Protein AF-A0A8H7YEQ5-F1 (afdb_monomer)

Secondary structure (DSSP, 8-state):
-PPP----PPP--SS-------TT--TT--EEEEEEEEETTTTEEEEEEEEEEEEETTEEEEEEEEEEE---

Organism: Ajellomyces capsulatus (NCBI:txid5037)

Sequence (72 aa):
MPLPESTALPLSFIRSINWEVSTSGHVGNTERYMRQISCHILHSQSLVSLYVSPFNHQSICIAITTMRDNKS

Mean predicted aligned error: 10.14 Å

Foldseek 3Di:
DDDPDPPPDDDDDPDDDDDDPPPPPDPDAKDKDWDWDADPVVRWIKIKIWIWADPDPVDIDIDIDIDIDPPD

pLDDT: mean 71.83, std 12.83, range [44.25, 87.88]

Solvent-accessible surface area (backbone atoms only — not comparable to full-atom values): 4980 Å² total; per-residue (Å²): 132,84,77,84,78,82,77,82,75,84,86,79,81,93,64,88,83,86,76,80,78,65,89,77,76,67,94,71,69,63,47,77,48,77,48,80,46,74,43,79,88,74,77,34,44,31,42,37,39,37,38,40,29,74,70,53,102,88,44,68,43,77,47,80,48,76,46,72,56,78,83,125

Nearest PDB structures (foldseek):
  7d7f-assembly1_A  TM=7.255E-01  e=2.736E+00  Mus musculus
  7zkg-assembly1_A  TM=6.075E-01  e=2.563E+00  Streptomyces griseofuscus
  7m30-assembly1_D  TM=3.328E-01  e=2.283E-01  Human betaherpesvirus 5
  8p8w-assembly1_D  TM=3.041E-01  e=8.872E+00  Mycoplasmoides pneumoniae M129

Radius of gyration: 16.75 Å; Cα contacts (8 Å, |Δi|>4): 81; chains: 1; bounding box: 32×27×46 Å

Structure (mmCIF, N/CA/C/O backbone):
data_AF-A0A8H7YEQ5-F1
#
_entry.id   AF-A0A8H7YEQ5-F1
#
loop_
_atom_site.group_PDB
_atom_site.id
_atom_site.type_symbol
_atom_site.label_atom_id
_atom_site.label_alt_id
_atom_site.label_comp_id
_atom_site.label_asym_id
_atom_site.label_entity_id
_atom_site.label_seq_id
_atom_site.pdbx_PDB_ins_code
_atom_site.Cartn_x
_atom_site.Cartn_y
_atom_site.Cartn_z
_atom_site.occupancy
_atom_site.B_iso_or_equiv
_atom_site.auth_seq_id
_atom_site.auth_comp_id
_atom_site.auth_asym_id
_atom_site.auth_atom_id
_atom_site.pdbx_PDB_model_num
ATOM 1 N N . MET A 1 1 ? -17.900 15.993 25.371 1.00 47.97 1 MET A N 1
ATOM 2 C CA . MET A 1 1 ? -16.544 15.408 25.281 1.00 47.97 1 MET A CA 1
ATOM 3 C C . MET A 1 1 ? -15.985 15.749 23.910 1.00 47.97 1 MET A C 1
ATOM 5 O O . MET A 1 1 ? -16.719 15.537 22.950 1.00 47.97 1 MET A O 1
ATOM 9 N N . PRO A 1 2 ? -14.777 16.324 23.791 1.00 48.47 2 PRO A N 1
ATOM 10 C CA . PRO A 1 2 ? -14.166 16.543 22.482 1.00 48.47 2 PRO A CA 1
ATOM 11 C C . PRO A 1 2 ? -13.827 15.189 21.836 1.00 48.47 2 PRO A C 1
ATOM 13 O O . PRO A 1 2 ? -13.413 14.261 22.532 1.00 4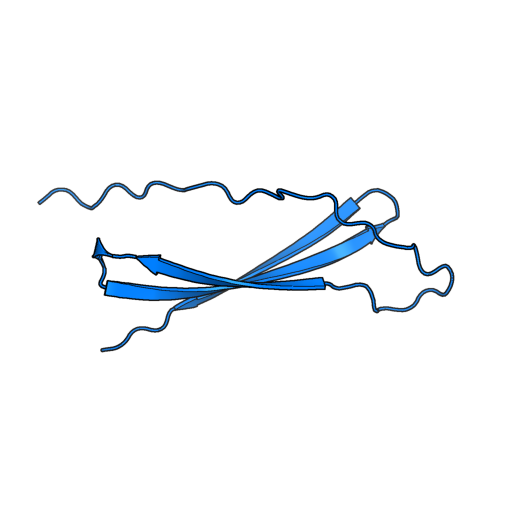8.47 2 PRO A O 1
ATOM 16 N N . LEU A 1 3 ? -14.054 15.061 20.524 1.00 55.34 3 LEU A N 1
ATOM 17 C CA . LEU A 1 3 ? -13.624 13.887 1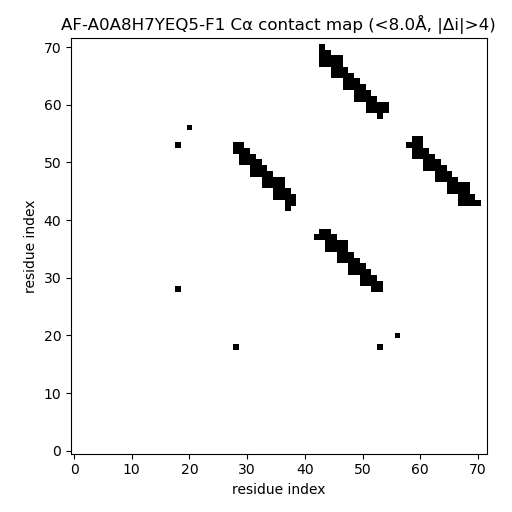9.757 1.00 55.34 3 LEU A CA 1
ATOM 18 C C . LEU A 1 3 ? -12.092 13.761 19.829 1.00 55.34 3 LEU A C 1
ATOM 20 O O . LEU A 1 3 ? -11.414 14.789 19.823 1.00 55.34 3 LEU A O 1
ATOM 24 N N . PRO A 1 4 ? -11.535 12.536 19.852 1.00 58.47 4 PRO A N 1
ATOM 25 C CA . PRO A 1 4 ? -10.097 12.356 19.725 1.00 58.47 4 PRO A CA 1
ATOM 26 C C . PRO A 1 4 ? -9.640 12.942 18.386 1.00 58.47 4 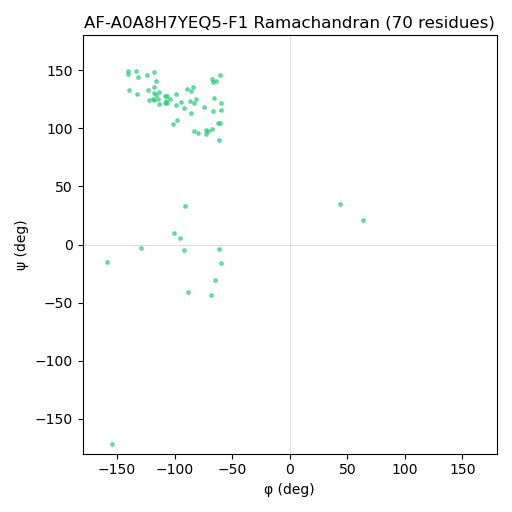PRO A C 1
ATOM 28 O O . PRO A 1 4 ? -10.134 12.560 17.323 1.00 58.47 4 PRO A O 1
ATOM 31 N N . GLU A 1 5 ? -8.723 13.901 18.455 1.00 57.69 5 GLU A N 1
ATOM 32 C CA . GLU A 1 5 ? -8.122 14.546 17.295 1.00 57.69 5 GLU A CA 1
ATOM 33 C C . GLU A 1 5 ? -7.413 13.469 16.461 1.00 57.69 5 GLU A C 1
ATOM 35 O O . GLU A 1 5 ? -6.502 12.786 16.936 1.00 57.69 5 GLU A O 1
ATOM 40 N N . SER A 1 6 ? -7.883 13.236 15.233 1.00 58.78 6 SER A N 1
ATOM 41 C CA . SER A 1 6 ? -7.280 12.242 14.347 1.00 58.78 6 SER A CA 1
ATOM 42 C C . SER A 1 6 ? -5.945 12.783 13.850 1.00 58.78 6 SER A C 1
ATOM 44 O O . SER A 1 6 ? -5.882 13.546 12.889 1.00 58.78 6 SER A O 1
ATOM 46 N N . THR A 1 7 ? -4.858 12.410 14.522 1.00 62.03 7 THR A N 1
ATOM 47 C CA . THR A 1 7 ? -3.516 12.690 14.018 1.00 62.03 7 THR A CA 1
ATOM 48 C C . THR A 1 7 ? -3.252 11.761 12.836 1.00 62.03 7 THR A C 1
ATOM 50 O O . THR A 1 7 ? -2.922 10.586 13.008 1.00 62.03 7 THR A O 1
ATOM 53 N N . ALA A 1 8 ? -3.436 12.268 11.618 1.00 65.00 8 ALA A N 1
ATOM 54 C CA . ALA A 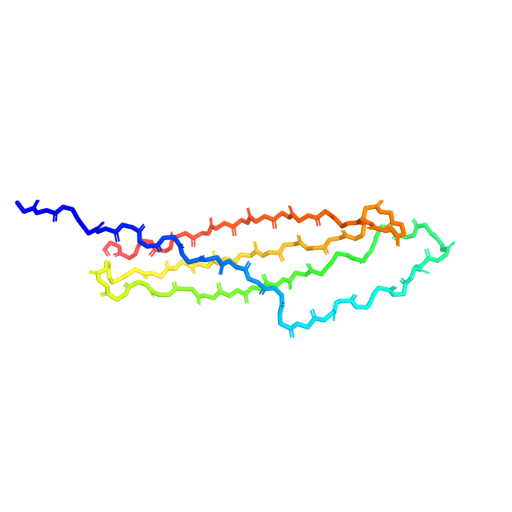1 8 ? -3.026 11.565 10.412 1.00 65.00 8 ALA A CA 1
ATOM 55 C C . ALA A 1 8 ? -1.491 11.491 10.380 1.00 65.00 8 ALA A C 1
ATOM 57 O O . ALA A 1 8 ? -0.817 12.462 10.042 1.00 65.00 8 ALA A O 1
ATOM 58 N N . LEU A 1 9 ? -0.928 10.347 10.773 1.00 70.81 9 LEU A N 1
ATOM 59 C CA . LEU A 1 9 ? 0.507 10.102 10.658 1.00 70.81 9 LEU A CA 1
ATOM 60 C C . LEU A 1 9 ? 0.833 9.675 9.218 1.00 70.81 9 LEU A C 1
ATOM 62 O O . LEU A 1 9 ? 0.236 8.710 8.729 1.00 70.81 9 LEU A O 1
ATOM 66 N N . PRO A 1 10 ? 1.760 10.358 8.525 1.00 75.31 10 PRO A N 1
ATOM 67 C CA . PRO A 1 10 ? 2.126 9.992 7.165 1.00 75.31 10 PRO A CA 1
ATOM 68 C C . PRO A 1 10 ? 2.845 8.638 7.136 1.00 75.31 10 PRO A C 1
ATOM 70 O O . PRO A 1 10 ? 3.666 8.327 8.001 1.00 75.31 10 PRO A O 1
ATOM 73 N N . LEU A 1 11 ? 2.560 7.841 6.106 1.00 76.62 11 LEU A N 1
ATOM 74 C CA . LEU A 1 11 ? 3.346 6.655 5.772 1.00 76.62 11 LEU A CA 1
ATOM 75 C C . LEU A 1 11 ? 4.553 7.079 4.929 1.00 76.62 11 LEU A C 1
ATOM 77 O O . LEU A 1 11 ? 4.408 7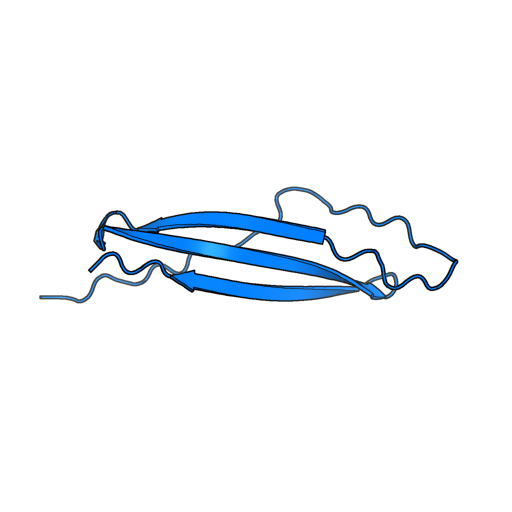.858 3.988 1.00 76.62 11 LEU A O 1
ATOM 81 N N . SER A 1 12 ? 5.733 6.549 5.245 1.00 80.38 12 SER A N 1
ATOM 82 C CA . SER A 1 12 ? 6.966 6.817 4.504 1.00 80.38 12 SER A CA 1
ATOM 83 C C . SER A 1 12 ? 7.735 5.532 4.204 1.00 80.38 12 SER A C 1
ATOM 85 O O . SER A 1 12 ? 7.695 4.556 4.960 1.00 80.38 12 SER A O 1
ATOM 87 N N . PHE A 1 13 ? 8.457 5.539 3.085 1.00 78.69 13 PHE A N 1
ATOM 88 C CA . PHE A 1 13 ? 9.441 4.512 2.773 1.00 78.69 13 PHE A CA 1
ATOM 89 C C . PHE A 1 13 ? 10.758 4.863 3.468 1.00 78.69 13 PHE A C 1
ATOM 91 O O . PHE A 1 13 ? 11.320 5.928 3.237 1.00 78.69 13 PHE A O 1
ATOM 98 N N . ILE A 1 14 ? 11.259 3.960 4.314 1.00 80.81 14 ILE A N 1
ATOM 99 C CA . ILE A 1 14 ? 12.552 4.120 5.010 1.00 80.81 14 ILE A CA 1
ATOM 100 C C . ILE A 1 14 ? 13.726 3.496 4.244 1.00 80.81 14 ILE A C 1
ATOM 102 O O . ILE A 1 14 ? 14.873 3.592 4.667 1.00 80.81 14 ILE A O 1
ATOM 106 N N . ARG A 1 15 ? 13.432 2.818 3.133 1.00 75.75 15 ARG A N 1
ATOM 107 C CA . ARG A 1 15 ? 14.405 2.174 2.251 1.00 75.75 15 ARG A CA 1
ATOM 108 C C . ARG A 1 15 ? 13.984 2.368 0.805 1.00 75.75 15 ARG A C 1
ATOM 110 O O . ARG A 1 15 ? 12.789 2.348 0.508 1.00 75.75 15 ARG A O 1
ATOM 117 N N . SER A 1 16 ? 14.966 2.490 -0.080 1.00 73.00 16 SER A N 1
ATOM 118 C CA . SER A 1 16 ? 14.727 2.389 -1.515 1.00 73.00 16 SER A CA 1
ATOM 119 C C . SER A 1 16 ? 14.245 0.982 -1.851 1.00 73.00 16 SER A C 1
ATOM 121 O O . SER A 1 16 ? 14.739 -0.009 -1.298 1.00 73.00 16 SER A O 1
ATOM 123 N N . ILE A 1 17 ? 13.283 0.899 -2.761 1.00 70.56 17 ILE A N 1
ATOM 124 C CA . ILE A 1 17 ? 12.891 -0.364 -3.371 1.00 70.56 17 ILE A CA 1
ATOM 125 C C . ILE A 1 17 ? 13.690 -0.475 -4.668 1.00 70.56 17 ILE A C 1
ATOM 127 O O . ILE A 1 17 ? 13.676 0.439 -5.493 1.00 70.56 17 ILE A O 1
ATOM 131 N N . ASN A 1 18 ? 14.461 -1.551 -4.796 1.00 67.75 18 ASN A N 1
ATOM 132 C CA . ASN A 1 18 ? 15.271 -1.809 -5.976 1.00 67.75 18 ASN A CA 1
ATOM 133 C C . ASN A 1 18 ? 14.544 -2.842 -6.833 1.00 67.75 18 ASN A C 1
ATOM 135 O O . ASN A 1 18 ? 14.533 -4.022 -6.490 1.00 67.75 18 ASN A O 1
ATOM 139 N N . TRP A 1 19 ? 13.919 -2.390 -7.917 1.00 66.44 19 TRP A N 1
ATOM 140 C CA . TRP A 1 19 ? 13.348 -3.292 -8.907 1.00 66.44 19 TRP A CA 1
ATOM 141 C C . TRP A 1 19 ? 14.389 -3.569 -9.980 1.00 66.44 19 TRP A C 1
ATOM 143 O O . TRP A 1 19 ? 14.760 -2.674 -10.739 1.00 66.44 19 TRP A O 1
ATOM 153 N N . GLU A 1 20 ? 14.798 -4.826 -10.109 1.00 61.00 20 GLU A N 1
ATOM 154 C CA . GLU A 1 20 ? 15.365 -5.274 -11.372 1.00 61.00 20 GLU A CA 1
ATOM 155 C C . GLU A 1 20 ? 14.235 -5.240 -12.403 1.00 61.00 20 GLU A C 1
ATOM 157 O O . GLU A 1 20 ? 13.215 -5.929 -12.276 1.00 61.00 20 GLU A O 1
ATOM 162 N N . VAL A 1 21 ? 14.367 -4.365 -13.401 1.00 53.53 21 VAL A N 1
ATOM 163 C CA . VAL A 1 21 ? 13.452 -4.339 -14.539 1.00 53.53 21 VAL A CA 1
ATOM 164 C C . VAL A 1 21 ? 13.573 -5.701 -15.214 1.00 53.53 21 VAL A C 1
ATOM 166 O O . VAL A 1 21 ? 14.558 -5.970 -15.898 1.00 53.53 21 VAL A O 1
ATOM 169 N N . SER A 1 22 ? 12.580 -6.571 -15.032 1.00 47.94 22 SER A N 1
ATOM 170 C CA . SER A 1 22 ? 12.470 -7.771 -15.855 1.00 47.94 22 SER A CA 1
ATOM 171 C C . SER A 1 22 ? 12.272 -7.312 -17.296 1.00 47.94 22 SER A C 1
ATOM 173 O O . SER A 1 22 ? 11.192 -6.870 -17.681 1.00 47.94 22 SER A O 1
ATOM 175 N N . THR A 1 23 ? 13.324 -7.413 -18.105 1.00 48.22 23 THR A N 1
ATOM 176 C CA . THR A 1 23 ? 13.320 -7.131 -19.550 1.00 48.22 23 THR A CA 1
ATOM 177 C C . THR A 1 23 ? 12.374 -8.049 -20.335 1.00 48.22 23 THR A C 1
ATOM 179 O O . THR A 1 23 ? 12.200 -7.876 -21.537 1.00 48.22 23 THR A O 1
ATOM 182 N N . SER A 1 24 ? 11.736 -9.014 -19.667 1.00 44.25 24 SER A N 1
ATOM 183 C CA . SER A 1 24 ? 10.898 -10.061 -20.248 1.00 44.25 24 SER A CA 1
ATOM 184 C C . SER A 1 24 ? 9.385 -9.815 -20.159 1.00 44.25 24 SER A C 1
ATOM 186 O O . SER A 1 24 ? 8.614 -10.726 -20.449 1.00 44.25 24 SER A O 1
ATOM 188 N N . GLY A 1 25 ? 8.923 -8.620 -19.767 1.00 45.66 25 GLY A N 1
ATOM 189 C CA . GLY A 1 25 ? 7.483 -8.310 -19.764 1.00 45.66 25 GLY A CA 1
ATOM 190 C C . GLY A 1 25 ? 6.655 -9.164 -18.793 1.00 45.66 25 GLY A C 1
ATOM 191 O O . GLY A 1 25 ? 5.444 -9.298 -18.964 1.00 45.66 25 GLY A O 1
ATOM 192 N N . HIS A 1 26 ? 7.288 -9.756 -17.775 1.00 45.56 26 HIS A N 1
ATOM 193 C CA . HIS A 1 26 ? 6.584 -10.535 -16.765 1.00 45.56 26 HIS A CA 1
ATOM 194 C C . HIS A 1 26 ? 5.818 -9.620 -15.802 1.00 45.56 26 HIS A C 1
ATOM 196 O O . HIS A 1 26 ? 6.392 -8.829 -15.052 1.00 45.56 26 HIS A O 1
ATOM 202 N N . VAL A 1 27 ? 4.497 -9.783 -15.797 1.00 52.97 27 VAL A N 1
ATOM 203 C CA . VAL A 1 27 ? 3.592 -9.359 -14.725 1.00 52.97 27 VAL A CA 1
ATOM 204 C C . VAL A 1 27 ? 3.996 -10.127 -13.458 1.00 52.97 27 VAL A C 1
ATOM 206 O O . VAL A 1 27 ? 3.553 -11.250 -13.250 1.00 52.97 27 VAL A O 1
ATOM 209 N N . GLY A 1 28 ? 4.912 -9.581 -12.652 1.00 56.25 28 GLY A N 1
ATOM 210 C CA . GLY A 1 28 ? 5.445 -10.318 -11.494 1.00 56.25 28 GLY A CA 1
ATOM 211 C C . GLY A 1 28 ? 6.087 -9.501 -10.372 1.00 56.25 28 GLY A C 1
ATOM 212 O O . GLY A 1 28 ? 6.225 -10.012 -9.268 1.00 56.25 28 GLY A O 1
ATOM 213 N N . ASN A 1 29 ? 6.419 -8.227 -10.586 1.00 71.31 29 ASN A N 1
ATOM 214 C CA . ASN A 1 29 ? 7.210 -7.451 -9.619 1.00 71.31 29 ASN A CA 1
ATOM 215 C C . ASN A 1 29 ? 6.360 -6.676 -8.590 1.00 71.31 29 ASN A C 1
ATOM 217 O O . ASN A 1 29 ? 6.731 -5.574 -8.184 1.00 71.31 29 ASN A O 1
ATOM 221 N N . THR A 1 30 ? 5.203 -7.212 -8.187 1.00 77.50 30 THR A N 1
ATOM 222 C CA . THR A 1 30 ? 4.384 -6.591 -7.134 1.00 77.50 30 THR A CA 1
ATOM 223 C C . THR A 1 30 ? 4.862 -7.059 -5.767 1.00 77.50 30 THR A C 1
ATOM 225 O O . THR A 1 30 ? 4.684 -8.218 -5.397 1.00 77.50 30 THR A O 1
ATOM 228 N N . GLU A 1 31 ? 5.412 -6.140 -4.983 1.00 79.19 31 GLU A N 1
ATOM 229 C CA . GLU A 1 31 ? 5.771 -6.392 -3.594 1.00 79.19 31 GLU A CA 1
ATOM 230 C C . GLU A 1 31 ? 4.587 -6.076 -2.677 1.00 79.19 31 GLU A C 1
ATOM 232 O O . GLU A 1 31 ? 3.944 -5.028 -2.794 1.00 79.19 31 GLU A O 1
ATOM 237 N N . ARG A 1 32 ? 4.297 -6.984 -1.740 1.00 84.31 3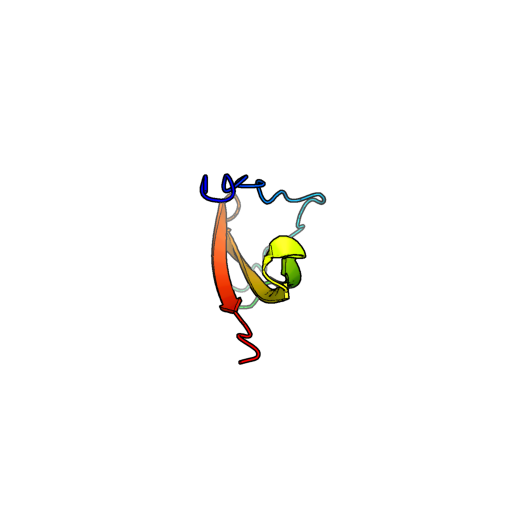2 ARG A N 1
ATOM 238 C CA . ARG A 1 32 ? 3.267 -6.793 -0.716 1.00 84.31 32 ARG A CA 1
ATOM 239 C C . ARG A 1 32 ? 3.919 -6.575 0.644 1.00 84.31 32 ARG A C 1
ATOM 241 O O . ARG A 1 32 ? 4.592 -7.459 1.165 1.00 84.31 32 ARG A O 1
ATOM 248 N N . TYR A 1 33 ? 3.617 -5.443 1.262 1.00 83.38 33 TYR A N 1
ATOM 249 C CA . TYR A 1 33 ? 3.998 -5.110 2.628 1.00 83.38 33 TYR A CA 1
ATOM 250 C C . TYR A 1 33 ? 2.769 -5.181 3.527 1.00 83.38 33 TYR A C 1
ATOM 252 O O . TYR A 1 33 ? 1.770 -4.511 3.279 1.00 83.38 33 TYR A O 1
ATOM 260 N N . MET A 1 34 ? 2.826 -5.992 4.580 1.00 83.50 34 MET A N 1
ATOM 261 C CA . MET A 1 34 ? 1.753 -6.088 5.568 1.00 83.50 34 MET A CA 1
ATOM 262 C C . MET A 1 34 ? 2.239 -5.563 6.907 1.00 83.50 34 MET A C 1
ATOM 264 O O . MET A 1 34 ? 3.301 -5.960 7.385 1.00 83.50 34 MET A O 1
ATOM 268 N N . ARG A 1 35 ? 1.455 -4.681 7.525 1.00 84.69 35 ARG A N 1
ATOM 269 C CA . ARG A 1 35 ? 1.737 -4.173 8.864 1.00 84.69 35 ARG A CA 1
ATOM 270 C C . ARG A 1 35 ? 0.457 -4.068 9.671 1.00 84.69 35 ARG A C 1
ATOM 272 O O . ARG A 1 35 ? -0.546 -3.537 9.202 1.00 84.69 35 ARG A O 1
ATOM 279 N N . GLN A 1 36 ? 0.509 -4.559 10.899 1.00 84.94 36 GLN A N 1
ATOM 280 C CA . GLN A 1 36 ? -0.555 -4.366 11.869 1.00 84.94 36 GLN A CA 1
ATOM 281 C C . GLN A 1 36 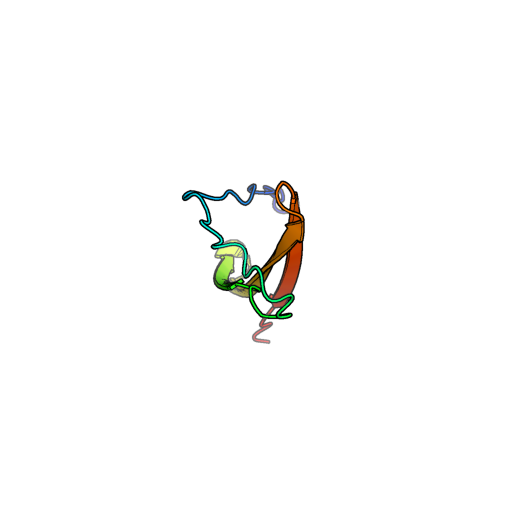? -0.345 -3.033 12.587 1.00 84.94 36 GLN A C 1
ATOM 283 O O . GLN A 1 36 ? 0.760 -2.721 13.032 1.00 84.94 36 GLN A O 1
ATOM 288 N N . ILE A 1 37 ? -1.409 -2.246 12.681 1.00 83.38 37 ILE A N 1
ATOM 289 C CA . ILE A 1 37 ? -1.450 -0.980 13.404 1.00 83.38 37 ILE A CA 1
ATOM 290 C C . ILE A 1 37 ? -2.445 -1.147 14.549 1.00 83.38 37 ILE A C 1
ATOM 292 O O . ILE A 1 37 ? -3.574 -1.590 14.339 1.00 83.38 37 ILE A O 1
ATOM 296 N N . SER A 1 38 ? -2.025 -0.810 15.765 1.00 80.38 38 SER A N 1
ATOM 297 C CA . SER A 1 38 ? -2.863 -0.849 16.963 1.00 80.38 38 SER A CA 1
ATOM 298 C C . SER A 1 38 ? -3.200 0.564 17.426 1.00 80.38 38 SER A C 1
ATOM 300 O O . SER A 1 38 ? -2.306 1.383 17.641 1.00 80.38 38 SER A O 1
ATOM 302 N N . CYS A 1 39 ? -4.487 0.845 17.622 1.00 73.50 39 CYS A N 1
ATOM 303 C CA . CYS A 1 39 ? -4.943 2.064 18.277 1.00 73.50 39 CYS A CA 1
ATOM 304 C C . CYS A 1 39 ? -5.235 1.756 19.748 1.00 73.50 39 CYS A C 1
ATOM 306 O O . CYS A 1 39 ? -6.242 1.121 20.063 1.00 73.50 39 CYS A O 1
ATOM 308 N N . HIS A 1 40 ? -4.368 2.223 20.650 1.00 72.44 40 HIS A N 1
ATOM 309 C CA . HIS A 1 40 ? -4.533 2.004 22.091 1.00 72.44 40 HIS A CA 1
ATOM 310 C C . HIS A 1 40 ? -5.775 2.698 22.667 1.00 72.44 40 HIS A C 1
ATOM 312 O O . HIS A 1 40 ? -6.387 2.171 23.585 1.00 72.44 40 HIS A O 1
ATOM 318 N N . ILE A 1 41 ? -6.188 3.837 22.101 1.00 75.25 41 ILE A N 1
ATOM 319 C CA . ILE A 1 41 ? -7.367 4.586 22.566 1.00 75.25 41 ILE A CA 1
ATOM 320 C C . ILE A 1 41 ? -8.657 3.808 22.271 1.00 75.25 41 ILE A C 1
ATOM 322 O O . ILE A 1 41 ? -9.543 3.713 23.114 1.00 75.25 41 ILE A O 1
ATOM 326 N N . LEU A 1 42 ? -8.754 3.228 21.073 1.00 72.94 42 LEU A N 1
ATOM 327 C CA . LEU A 1 42 ? -9.946 2.520 20.603 1.00 72.94 42 LEU A CA 1
ATOM 328 C C . LEU A 1 42 ? -9.876 1.002 20.830 1.00 72.94 42 LEU A C 1
ATOM 330 O O . LEU A 1 42 ? -10.741 0.295 20.325 1.00 72.94 42 LEU A O 1
ATOM 334 N N . HIS A 1 43 ? -8.839 0.500 21.515 1.00 78.56 43 HIS A N 1
ATOM 335 C CA . HIS A 1 43 ? -8.559 -0.932 21.709 1.00 78.56 43 HIS A CA 1
ATOM 336 C C . HIS A 1 43 ? -8.739 -1.774 20.432 1.00 78.56 43 HIS A C 1
ATOM 338 O O . HIS A 1 43 ? -9.177 -2.921 20.475 1.00 78.56 43 HIS A O 1
ATOM 344 N N . SER A 1 44 ? -8.406 -1.193 19.278 1.00 77.44 44 SER A N 1
ATOM 345 C CA . SER A 1 44 ? -8.659 -1.793 17.969 1.00 77.44 44 SER A CA 1
ATOM 346 C C . SER A 1 44 ? -7.359 -2.054 17.230 1.00 77.44 44 SER A C 1
ATOM 348 O O . SER A 1 44 ? -6.359 -1.344 17.382 1.00 77.44 44 SER A O 1
ATOM 350 N N . GLN A 1 45 ? -7.380 -3.105 16.419 1.00 83.19 45 GLN A N 1
ATOM 351 C CA . GLN A 1 45 ? -6.280 -3.480 15.547 1.00 83.19 45 GLN A CA 1
ATOM 352 C C . GLN A 1 45 ? -6.745 -3.364 14.098 1.00 83.19 45 GLN A C 1
ATOM 354 O O . GLN A 1 45 ? -7.895 -3.639 13.756 1.00 83.19 45 GLN A O 1
ATOM 359 N N . SER A 1 46 ? -5.863 -2.886 13.233 1.00 83.00 46 SER A N 1
ATOM 360 C CA . SER A 1 46 ? -6.107 -2.827 11.797 1.00 83.00 46 SER A CA 1
ATOM 361 C C . SER A 1 46 ? -4.901 -3.380 11.063 1.00 83.00 46 SER A C 1
ATOM 363 O O . SER A 1 46 ? -3.766 -2.977 11.317 1.00 83.00 46 SER A O 1
ATOM 365 N N . LEU A 1 47 ? -5.146 -4.309 10.150 1.00 85.88 47 LEU A N 1
ATOM 366 C CA . LEU A 1 47 ? -4.141 -4.799 9.228 1.00 85.88 47 LEU A CA 1
ATOM 367 C C . LEU A 1 47 ? -4.116 -3.880 8.008 1.00 85.88 47 LEU A C 1
ATOM 369 O O . LEU A 1 47 ? -5.129 -3.694 7.335 1.00 85.88 47 LEU A O 1
ATOM 373 N N . VAL A 1 48 ? -2.950 -3.324 7.704 1.00 86.38 48 VAL A N 1
ATOM 374 C CA . VAL A 1 48 ? -2.711 -2.548 6.489 1.00 86.38 48 VAL A CA 1
ATOM 375 C C . VAL A 1 48 ? -1.862 -3.393 5.554 1.00 86.38 48 VAL A C 1
ATOM 377 O O . VAL A 1 48 ? -0.767 -3.820 5.913 1.00 86.38 48 VAL A O 1
ATOM 380 N N . SER A 1 49 ? -2.378 -3.653 4.356 1.00 87.19 49 SER A N 1
ATOM 381 C CA . SER A 1 49 ? -1.605 -4.222 3.251 1.00 87.19 49 SER A CA 1
ATOM 382 C C . SER A 1 49 ? -1.334 -3.130 2.220 1.00 87.19 49 SER A C 1
ATOM 384 O O . SER A 1 49 ? -2.258 -2.459 1.763 1.00 87.19 49 SER A O 1
ATOM 386 N N . LEU A 1 50 ? -0.066 -2.969 1.863 1.00 87.69 50 LEU A N 1
ATOM 387 C CA . LEU A 1 50 ? 0.443 -2.056 0.852 1.00 87.69 50 LEU A CA 1
ATOM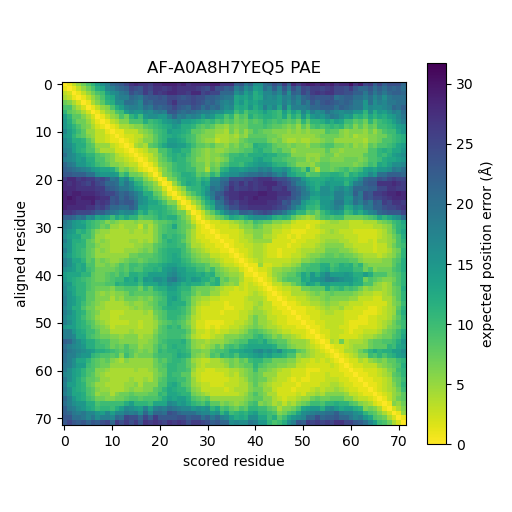 388 C C . LEU A 1 50 ? 1.001 -2.896 -0.296 1.00 87.69 50 LEU A C 1
ATOM 390 O O . LEU A 1 50 ? 1.911 -3.696 -0.089 1.00 87.69 50 LEU A O 1
ATOM 394 N N . TYR A 1 51 ? 0.461 -2.714 -1.492 1.00 85.00 51 TYR A N 1
ATOM 395 C CA . TYR A 1 51 ? 0.965 -3.323 -2.715 1.00 85.00 51 TYR A CA 1
ATOM 396 C C . TYR A 1 51 ? 1.711 -2.261 -3.500 1.00 85.00 51 TYR A C 1
ATOM 398 O O . TYR A 1 51 ? 1.155 -1.199 -3.780 1.00 85.00 51 TYR A O 1
ATOM 406 N N . VAL A 1 52 ? 2.961 -2.544 -3.841 1.00 83.50 52 VAL A N 1
ATOM 407 C CA . VAL A 1 52 ? 3.803 -1.647 -4.625 1.00 83.50 52 VAL A CA 1
ATOM 408 C C . VAL A 1 52 ? 4.247 -2.390 -5.869 1.00 83.50 52 VAL A C 1
ATOM 410 O O . VAL A 1 52 ? 4.811 -3.476 -5.779 1.00 83.50 52 VAL A O 1
ATOM 413 N N . SER A 1 53 ? 3.978 -1.816 -7.033 1.00 82.38 53 SER A N 1
ATOM 414 C CA . SER A 1 53 ? 4.339 -2.404 -8.322 1.00 82.38 53 SER A CA 1
ATOM 415 C C . SER A 1 53 ? 5.014 -1.360 -9.206 1.00 82.38 53 SER A C 1
ATOM 417 O O . SER A 1 53 ? 4.636 -0.187 -9.149 1.00 82.38 53 SER A O 1
ATOM 419 N N . PRO A 1 54 ? 6.008 -1.735 -10.025 1.00 77.94 54 PRO A N 1
ATOM 420 C CA . PRO A 1 54 ? 6.534 -0.831 -11.033 1.00 77.94 54 PRO A CA 1
ATOM 421 C C . PRO A 1 54 ? 5.443 -0.565 -12.076 1.00 77.94 54 PRO A C 1
ATOM 423 O O . PRO A 1 54 ? 4.871 -1.496 -12.640 1.00 77.94 54 PRO A O 1
ATOM 426 N N . PHE A 1 55 ? 5.144 0.709 -12.326 1.00 73.00 55 PHE A N 1
ATOM 427 C CA . PHE A 1 55 ? 4.240 1.121 -13.403 1.00 73.00 55 PHE A CA 1
ATOM 428 C C . PHE A 1 55 ? 5.017 1.309 -14.712 1.00 73.00 55 PHE A C 1
ATOM 430 O O . PHE A 1 55 ? 4.564 0.907 -15.779 1.00 73.00 55 PHE A O 1
ATOM 437 N N . ASN A 1 56 ? 6.215 1.895 -14.620 1.00 70.31 56 ASN A N 1
ATOM 438 C CA . ASN A 1 56 ? 7.203 2.007 -15.693 1.00 70.31 56 ASN A CA 1
ATOM 439 C C . ASN A 1 56 ? 8.616 2.135 -15.076 1.00 70.31 56 ASN A C 1
ATOM 441 O O . ASN A 1 56 ? 8.776 2.013 -13.864 1.00 70.31 56 ASN A O 1
ATOM 445 N N . HIS A 1 57 ? 9.644 2.412 -15.884 1.00 69.56 57 HIS A N 1
ATOM 446 C CA . HIS A 1 57 ? 11.033 2.547 -15.409 1.00 69.56 57 HIS A CA 1
ATOM 447 C C . HIS A 1 57 ? 11.271 3.655 -14.362 1.00 69.56 57 HIS 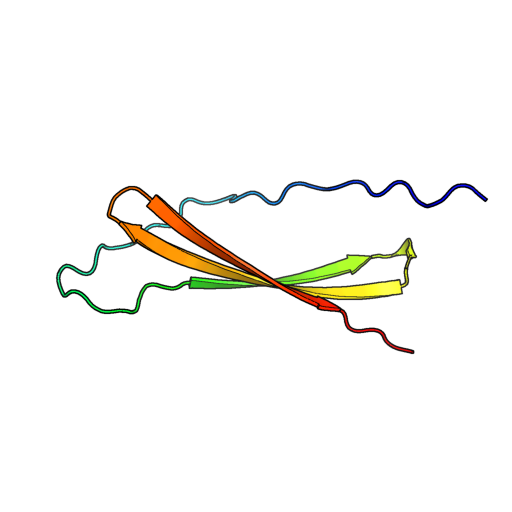A C 1
ATOM 449 O O . HIS A 1 57 ? 12.326 3.672 -13.737 1.00 69.56 57 HIS A O 1
ATOM 455 N N . GLN A 1 58 ? 10.342 4.597 -14.194 1.00 71.19 58 GLN A N 1
ATOM 456 C CA . GLN A 1 58 ? 10.501 5.794 -13.358 1.00 71.19 58 GLN A CA 1
ATOM 457 C C . GLN A 1 58 ? 9.349 6.001 -12.366 1.00 71.19 58 GLN A C 1
ATOM 459 O O . GLN A 1 58 ? 9.355 6.957 -11.595 1.00 71.19 58 GLN A O 1
ATOM 464 N N . SER A 1 59 ? 8.321 5.157 -12.396 1.00 77.12 59 SER A N 1
ATOM 465 C CA . SER A 1 59 ? 7.084 5.353 -11.644 1.00 77.12 59 SER A CA 1
ATOM 466 C C . SER A 1 59 ? 6.577 4.042 -11.078 1.00 77.12 59 SER A C 1
ATOM 468 O O . SER A 1 59 ? 6.731 2.977 -11.678 1.00 77.12 59 SER A O 1
ATOM 470 N N . ILE A 1 60 ? 5.915 4.143 -9.931 1.00 81.25 60 ILE A N 1
ATOM 471 C CA . ILE A 1 60 ? 5.364 3.010 -9.193 1.00 81.25 60 ILE A CA 1
ATOM 472 C C . ILE A 1 60 ? 3.871 3.219 -8.970 1.00 81.25 60 ILE A C 1
ATOM 474 O O . ILE A 1 60 ? 3.408 4.343 -8.786 1.00 81.25 60 ILE A O 1
ATOM 478 N N . CYS A 1 61 ? 3.120 2.127 -8.977 1.00 83.06 61 CYS A N 1
ATOM 479 C CA . CYS A 1 61 ? 1.731 2.087 -8.563 1.00 83.06 61 CYS A CA 1
ATOM 480 C C . CYS A 1 61 ? 1.659 1.559 -7.128 1.00 83.06 61 CYS A C 1
ATOM 482 O O . CYS A 1 61 ? 2.249 0.522 -6.807 1.00 83.06 61 CYS A O 1
ATOM 484 N N . ILE A 1 62 ? 0.938 2.289 -6.275 1.00 85.06 62 ILE A N 1
ATOM 485 C CA . ILE A 1 62 ? 0.730 1.953 -4.870 1.00 85.06 62 ILE A CA 1
ATOM 486 C C . ILE A 1 62 ? -0.763 1.724 -4.637 1.00 85.06 62 ILE A C 1
ATOM 488 O O . ILE A 1 62 ? -1.570 2.620 -4.878 1.00 85.06 62 ILE A O 1
ATOM 492 N N . ALA A 1 63 ? -1.120 0.557 -4.104 1.00 87.88 63 ALA A N 1
ATOM 493 C CA . ALA A 1 63 ? -2.468 0.265 -3.629 1.00 87.88 63 ALA A CA 1
ATOM 494 C C . ALA A 1 63 ? -2.450 -0.035 -2.125 1.00 87.88 63 ALA A C 1
ATOM 496 O O . ALA A 1 63 ? -1.656 -0.848 -1.651 1.00 87.88 63 ALA A O 1
ATOM 497 N N . ILE A 1 64 ? -3.335 0.620 -1.371 1.00 87.25 64 ILE A N 1
ATOM 498 C CA . ILE A 1 64 ? -3.464 0.452 0.080 1.00 87.25 64 ILE A CA 1
ATOM 499 C C . ILE A 1 64 ? -4.824 -0.168 0.371 1.00 87.25 64 ILE A C 1
ATOM 501 O O . ILE A 1 64 ? -5.859 0.377 -0.004 1.00 87.25 64 ILE A O 1
ATOM 505 N N . THR A 1 65 ? -4.819 -1.290 1.082 1.00 86.94 65 THR A N 1
ATOM 506 C CA . THR A 1 65 ? -6.031 -1.941 1.588 1.00 86.94 65 THR A CA 1
ATOM 507 C C . THR A 1 65 ? -5.927 -2.076 3.096 1.00 86.94 65 THR A C 1
ATOM 509 O O . THR A 1 65 ? -4.896 -2.523 3.606 1.00 86.94 65 THR A O 1
ATOM 512 N N . THR A 1 66 ? -6.986 -1.715 3.810 1.00 82.44 66 THR A N 1
ATOM 513 C CA . THR A 1 66 ? -7.054 -1.833 5.266 1.00 82.44 66 THR A CA 1
ATOM 514 C C . THR A 1 66 ? -8.182 -2.780 5.654 1.00 82.44 66 THR A C 1
ATOM 516 O O . THR A 1 66 ? -9.277 -2.722 5.101 1.00 82.44 66 THR A O 1
ATOM 519 N N . MET A 1 67 ? -7.911 -3.673 6.601 1.00 81.56 67 MET A N 1
ATOM 520 C CA . MET A 1 67 ? -8.927 -4.492 7.257 1.00 81.56 67 MET A CA 1
ATOM 521 C C . MET A 1 67 ? -8.902 -4.158 8.740 1.00 81.56 67 MET A C 1
ATOM 523 O O . MET A 1 67 ? -7.846 -4.198 9.371 1.00 81.56 67 MET A O 1
ATOM 527 N N . ARG A 1 68 ? -10.052 -3.770 9.288 1.00 76.88 68 ARG A N 1
ATOM 528 C CA . ARG A 1 68 ? -10.201 -3.480 10.713 1.00 76.88 68 ARG A CA 1
ATOM 529 C C . ARG A 1 68 ? -10.808 -4.701 11.387 1.00 76.88 68 ARG A C 1
ATOM 531 O O . ARG A 1 68 ? -11.937 -5.064 11.069 1.00 76.88 68 ARG A O 1
ATOM 538 N N . ASP A 1 69 ? -10.087 -5.274 12.342 1.00 65.62 69 ASP A N 1
ATOM 539 C CA . ASP A 1 69 ? -10.645 -6.297 13.217 1.00 65.62 69 ASP A CA 1
ATOM 540 C C . ASP A 1 69 ? -11.400 -5.587 14.341 1.00 65.62 69 ASP A C 1
ATOM 542 O O . ASP A 1 69 ? -10.816 -5.111 15.318 1.00 65.62 69 ASP A O 1
ATOM 546 N N . ASN A 1 70 ? -12.719 -5.477 14.188 1.00 57.28 70 ASN A N 1
ATOM 547 C CA . ASN A 1 70 ? -13.592 -5.116 15.296 1.00 57.28 70 ASN A CA 1
ATOM 548 C C . ASN A 1 70 ? -13.809 -6.378 16.138 1.00 57.28 70 ASN A C 1
ATOM 550 O O . ASN A 1 70 ? -14.681 -7.187 15.827 1.00 57.28 70 ASN A O 1
ATOM 554 N N . LYS A 1 71 ? -13.027 -6.558 17.206 1.00 55.44 71 LYS A N 1
ATOM 555 C CA . LYS A 1 71 ? -13.459 -7.446 18.290 1.00 55.44 71 LYS A CA 1
ATOM 556 C C . LYS A 1 71 ? -14.602 -6.741 19.020 1.00 55.44 71 LYS A C 1
ATOM 558 O O . LYS A 1 71 ? -14.356 -5.811 19.785 1.00 55.44 71 LYS A O 1
ATOM 563 N N . SER A 1 72 ? -15.828 -7.119 18.656 1.00 49.47 72 SER A N 1
ATOM 564 C CA . SER A 1 72 ? -17.035 -6.856 19.445 1.00 49.47 72 SER A CA 1
ATOM 565 C C . SER A 1 72 ? -17.001 -7.625 20.757 1.00 49.47 72 SER A C 1
ATOM 567 O O . SER A 1 72 ? -16.335 -8.684 20.804 1.00 49.47 72 SER A O 1
#